Protein AF-A0A3D6C6H5-F1 (afdb_monomer_lite)

Radius of gyration: 22.3 Å; chains: 1; bounding box: 42×18×76 Å

Sequence (97 aa):
MKEKLYKKEITLTIVFSVLLLLMGHSASIFVLFPGLQQGTLWGFPTQYIVPILLGWFGIAGVCLVMTIVCNKFDDEMEEFVNSLPPETETDSESVNK

Secondary structure (DSSP, 8-state):
-HHHHHHHHHHHHHHHHHHHHHHHTHHHHHHH-GGGGG-EETTEEHHHHHHHHIIIIIHHHHHHHHHHHHHHHHHHHHHHHHTSPP----SSS----

pLDDT: mean 86.28, std 13.59, range [39.91, 96.94]

Foldseek 3Di:
DVVVLVVVVVVLVVVLVVQLVCLQCVLVVCVVPVVQQVDDDPNHGCSPVVSVCSVPVVNVVSVVVSVVVVVVSVVVVVVVVVPDDDDPPPDPPDDDD

Structure (mmCIF, N/CA/C/O backbone):
data_AF-A0A3D6C6H5-F1
#
_entry.id   AF-A0A3D6C6H5-F1
#
loop_
_atom_site.group_PDB
_atom_site.id
_atom_site.type_symbol
_atom_site.label_atom_id
_atom_site.label_alt_id
_atom_site.label_comp_id
_atom_site.label_asym_id
_atom_site.label_entity_id
_atom_site.label_seq_id
_atom_site.pdbx_PDB_ins_code
_atom_site.Cartn_x
_atom_site.Cartn_y
_atom_site.Cartn_z
_atom_site.occupancy
_atom_site.B_iso_or_equiv
_atom_site.auth_seq_id
_atom_site.auth_comp_id
_atom_site.auth_asym_id
_atom_site.auth_atom_id
_atom_site.pdbx_PDB_model_num
ATOM 1 N N . MET A 1 1 ? -13.208 -5.266 24.461 1.00 70.44 1 MET A N 1
ATOM 2 C CA . MET A 1 1 ? -13.673 -4.768 23.143 1.00 70.44 1 MET A CA 1
ATOM 3 C C . MET A 1 1 ? -12.936 -3.496 22.738 1.00 70.44 1 MET A C 1
ATOM 5 O O . MET A 1 1 ? -12.345 -3.521 21.668 1.00 70.44 1 MET A O 1
ATOM 9 N N . LYS A 1 2 ? -12.826 -2.484 23.617 1.00 74.12 2 LYS A N 1
ATOM 10 C CA . LYS A 1 2 ? -11.998 -1.269 23.420 1.00 74.12 2 LYS A CA 1
ATOM 11 C C . LYS A 1 2 ? -10.595 -1.539 22.853 1.00 74.12 2 LYS A C 1
ATOM 13 O O . LYS A 1 2 ? -10.256 -1.049 21.786 1.00 74.12 2 LYS A O 1
ATOM 18 N N . GLU A 1 3 ? -9.818 -2.412 23.498 1.00 82.50 3 GLU A N 1
ATOM 19 C CA . GLU A 1 3 ? -8.457 -2.742 23.035 1.00 82.50 3 GLU A CA 1
ATOM 20 C C . GLU A 1 3 ? -8.407 -3.378 21.637 1.00 82.50 3 GLU A C 1
ATOM 22 O O . GLU A 1 3 ? -7.422 -3.221 20.919 1.00 82.50 3 GLU A O 1
ATOM 27 N N . LYS A 1 4 ? -9.449 -4.123 21.244 1.00 83.56 4 LYS A N 1
ATOM 28 C CA . LYS A 1 4 ? -9.510 -4.763 19.923 1.00 83.56 4 LYS A CA 1
ATOM 29 C C . LYS A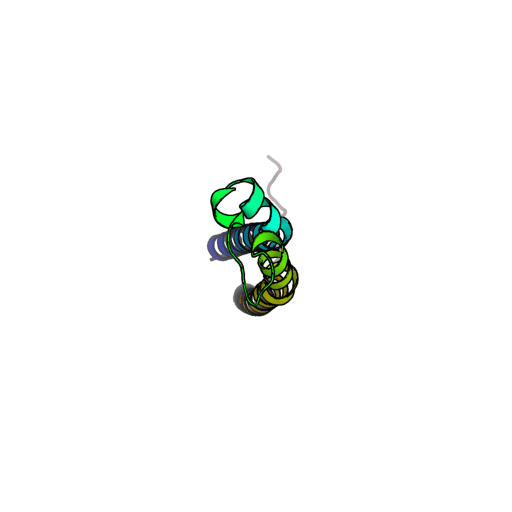 1 4 ? -9.787 -3.730 18.832 1.00 83.56 4 LYS A C 1
ATOM 31 O O . LYS A 1 4 ? -9.133 -3.794 17.796 1.00 83.56 4 LYS A O 1
ATOM 36 N N . LEU A 1 5 ? -10.699 -2.784 19.081 1.00 86.31 5 LEU A N 1
ATOM 37 C CA . LEU A 1 5 ? -10.955 -1.661 18.172 1.00 86.31 5 LEU A CA 1
ATOM 38 C C . LEU A 1 5 ? -9.706 -0.793 18.008 1.00 86.31 5 LEU A C 1
ATOM 40 O O . LEU A 1 5 ? -9.282 -0.546 16.886 1.00 86.31 5 LEU A O 1
ATOM 44 N N . TYR A 1 6 ? -9.051 -0.442 19.115 1.00 88.19 6 TYR A N 1
ATOM 45 C CA . TYR A 1 6 ? -7.834 0.369 19.084 1.00 88.19 6 TYR A CA 1
ATOM 46 C C . TYR A 1 6 ? -6.694 -0.301 18.300 1.00 88.19 6 TYR A C 1
ATOM 48 O O . TYR A 1 6 ? -6.049 0.307 17.448 1.00 88.19 6 TYR A O 1
ATOM 56 N N . LYS A 1 7 ? -6.476 -1.607 18.514 1.00 91.00 7 LYS A N 1
ATOM 57 C CA . LYS A 1 7 ? -5.505 -2.374 17.714 1.00 91.00 7 LYS A CA 1
ATOM 58 C C . LYS A 1 7 ? -5.881 -2.411 16.231 1.00 91.00 7 LYS A C 1
ATOM 60 O O . LYS A 1 7 ? -4.985 -2.401 15.386 1.00 91.00 7 LYS A O 1
ATOM 65 N N . LYS A 1 8 ? -7.177 -2.472 15.910 1.00 90.25 8 LYS A N 1
ATOM 66 C CA . LYS A 1 8 ? -7.677 -2.492 14.529 1.00 90.25 8 LYS A CA 1
ATOM 67 C C . LYS A 1 8 ? -7.419 -1.157 13.826 1.00 90.25 8 LYS A C 1
ATOM 69 O O . LYS A 1 8 ? -6.895 -1.184 12.717 1.00 90.25 8 LYS A O 1
ATOM 74 N N . GLU A 1 9 ? -7.672 -0.031 14.486 1.00 91.06 9 GLU A N 1
ATOM 75 C CA . GLU A 1 9 ? -7.371 1.315 13.978 1.00 91.06 9 GLU A CA 1
ATOM 76 C C . GLU A 1 9 ? -5.882 1.486 13.649 1.00 91.06 9 GLU A C 1
ATOM 78 O O . GLU A 1 9 ? -5.517 1.850 12.529 1.00 91.06 9 GLU A O 1
ATOM 83 N N . ILE A 1 10 ? -5.006 1.139 14.600 1.00 94.62 10 ILE A N 1
ATOM 84 C CA . ILE A 1 10 ? -3.552 1.218 14.411 1.00 94.62 10 ILE A CA 1
ATOM 85 C C . ILE A 1 10 ? -3.109 0.325 13.252 1.00 94.62 10 ILE A C 1
ATOM 87 O O . ILE A 1 10 ? -2.336 0.751 12.395 1.00 94.62 10 ILE A O 1
ATOM 91 N N . THR A 1 11 ? -3.600 -0.916 13.205 1.00 93.81 11 THR A N 1
ATOM 92 C CA . THR A 1 11 ? -3.230 -1.863 12.146 1.00 93.81 11 THR A CA 1
ATOM 93 C C . THR A 1 11 ? -3.653 -1.340 10.776 1.00 93.81 11 THR A C 1
ATOM 95 O O . THR A 1 11 ? -2.848 -1.356 9.848 1.00 93.81 11 THR A O 1
ATOM 98 N N . LEU A 1 12 ? -4.883 -0.832 10.649 1.00 94.31 12 LEU A N 1
ATOM 99 C CA . LEU A 1 12 ? -5.383 -0.234 9.410 1.00 94.31 12 LEU A CA 1
ATOM 100 C C . LEU A 1 12 ? -4.545 0.972 8.991 1.00 94.31 12 LEU A C 1
ATOM 102 O O . LEU A 1 12 ? -4.122 1.055 7.839 1.00 94.31 12 LEU A O 1
ATOM 106 N N . THR A 1 13 ? -4.239 1.859 9.934 1.00 94.38 13 THR A N 1
ATOM 107 C CA . THR A 1 13 ? -3.436 3.061 9.685 1.00 94.38 13 THR A CA 1
ATOM 108 C C . THR A 1 13 ? -2.041 2.711 9.177 1.00 94.38 13 THR A C 1
ATOM 110 O O . THR A 1 13 ? -1.583 3.273 8.180 1.00 94.38 13 THR A O 1
ATOM 113 N N . ILE A 1 14 ? -1.367 1.749 9.817 1.00 96.75 14 ILE A N 1
ATOM 114 C CA . ILE A 1 14 ? -0.033 1.292 9.405 1.00 96.75 14 ILE A CA 1
ATOM 115 C C . ILE A 1 14 ? -0.094 0.661 8.013 1.00 96.75 14 ILE A C 1
ATOM 117 O O . ILE A 1 14 ? 0.719 0.994 7.150 1.00 96.75 14 ILE A O 1
ATOM 121 N N . VAL A 1 15 ? -1.069 -0.219 7.771 1.00 96.12 15 VAL A N 1
ATOM 122 C CA . VAL A 1 15 ? -1.226 -0.904 6.483 1.00 96.12 15 VAL A CA 1
ATOM 123 C C . VAL A 1 15 ? -1.462 0.097 5.352 1.00 96.12 15 VAL A C 1
ATOM 125 O O . VAL A 1 15 ? -0.754 0.043 4.345 1.00 96.12 15 VAL A O 1
ATOM 128 N N . PHE A 1 16 ? -2.391 1.044 5.511 1.00 96.12 16 PHE A N 1
ATOM 129 C CA . PHE A 1 16 ? -2.658 2.047 4.477 1.00 96.12 16 PHE A CA 1
ATOM 130 C C . PHE A 1 16 ? -1.494 3.017 4.282 1.00 96.12 16 PHE A C 1
ATOM 132 O O . PHE A 1 16 ? -1.182 3.350 3.142 1.00 96.12 16 PHE A O 1
ATOM 139 N N . SER A 1 17 ? -0.791 3.403 5.349 1.00 95.50 17 SER A N 1
ATOM 140 C CA . SER A 1 17 ? 0.413 4.237 5.236 1.00 95.50 17 SER A CA 1
ATOM 141 C C . SER A 1 17 ? 1.492 3.553 4.397 1.00 95.50 17 SER A C 1
ATOM 143 O O . SER A 1 17 ? 2.045 4.162 3.483 1.00 95.50 17 SER A O 1
ATOM 145 N N . VAL A 1 18 ? 1.759 2.268 4.654 1.00 95.88 18 VAL A N 1
ATOM 146 C CA . VAL A 1 18 ? 2.725 1.485 3.870 1.00 95.88 18 VAL A CA 1
ATOM 147 C C . VAL A 1 18 ? 2.257 1.333 2.422 1.00 95.88 18 VAL A C 1
ATOM 149 O O . VAL A 1 18 ? 3.046 1.551 1.504 1.00 95.88 18 VAL A O 1
ATOM 152 N N . LEU A 1 19 ? 0.981 1.009 2.193 1.00 94.12 19 LEU A N 1
ATOM 153 C CA . LEU A 1 19 ? 0.426 0.865 0.843 1.00 94.12 19 LEU A CA 1
ATOM 154 C C . LEU A 1 19 ? 0.531 2.162 0.036 1.00 94.12 19 LEU A C 1
ATOM 156 O O . LEU A 1 19 ? 1.004 2.133 -1.099 1.00 94.12 19 LEU A O 1
ATOM 160 N N . LEU A 1 20 ? 0.144 3.298 0.616 1.00 93.31 20 LEU A N 1
ATOM 161 C CA . LEU A 1 20 ? 0.233 4.603 -0.039 1.00 93.31 20 LEU A CA 1
ATOM 162 C C . LEU A 1 20 ? 1.686 4.980 -0.338 1.00 93.31 20 LEU A C 1
ATOM 164 O O . LEU A 1 20 ? 1.983 5.466 -1.431 1.00 93.31 20 LEU A O 1
ATOM 168 N N . LEU A 1 21 ? 2.607 4.696 0.588 1.00 93.25 21 LEU A N 1
ATOM 169 C CA . LEU A 1 21 ? 4.031 4.947 0.387 1.00 93.25 21 LEU A CA 1
ATOM 170 C C . LEU A 1 21 ? 4.584 4.109 -0.771 1.00 93.25 21 LEU A C 1
ATOM 172 O O . LEU A 1 21 ? 5.297 4.653 -1.614 1.00 93.25 21 LEU A O 1
ATOM 176 N N . LEU A 1 22 ? 4.206 2.830 -0.864 1.00 91.81 22 LEU A N 1
ATOM 177 C CA . LEU A 1 22 ? 4.588 1.945 -1.969 1.00 91.81 22 LEU A CA 1
ATOM 178 C C . LEU A 1 22 ? 4.015 2.406 -3.313 1.00 91.81 22 LEU A C 1
ATOM 180 O O . LEU A 1 22 ? 4.732 2.375 -4.312 1.00 91.81 22 LEU A O 1
ATOM 184 N N . MET A 1 23 ? 2.757 2.856 -3.354 1.00 91.44 23 MET A N 1
ATOM 185 C CA . MET A 1 23 ? 2.164 3.384 -4.588 1.00 91.44 23 MET A CA 1
ATOM 186 C C . MET A 1 23 ? 2.879 4.665 -5.042 1.00 91.44 23 MET A C 1
ATOM 188 O O . MET A 1 23 ? 3.269 4.772 -6.208 1.00 91.44 23 MET A O 1
ATOM 192 N N . GLY A 1 24 ? 3.116 5.601 -4.115 1.00 87.62 24 GLY A N 1
ATOM 193 C CA . GLY A 1 24 ? 3.774 6.883 -4.390 1.00 87.62 24 GLY A CA 1
ATOM 194 C C . GLY A 1 24 ? 5.263 6.767 -4.733 1.00 87.62 24 GLY A C 1
ATOM 195 O O . GLY A 1 24 ? 5.772 7.553 -5.525 1.00 87.62 24 GLY A O 1
ATOM 196 N N . HIS A 1 25 ? 5.954 5.757 -4.198 1.00 91.56 25 HIS A N 1
ATOM 197 C CA . HIS A 1 25 ? 7.379 5.501 -4.452 1.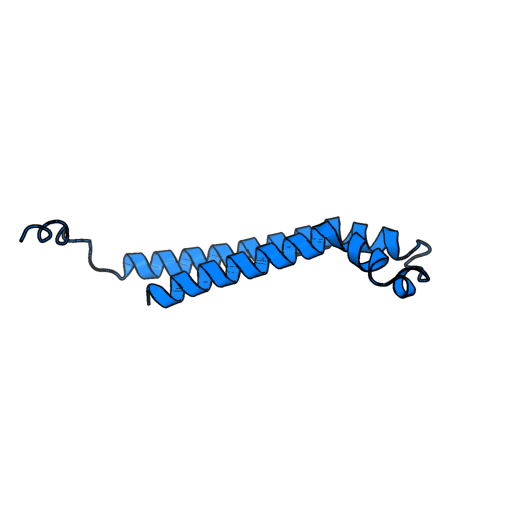00 91.56 25 HIS A CA 1
ATOM 198 C C . HIS A 1 25 ? 7.613 4.281 -5.350 1.00 91.56 25 HIS A C 1
ATOM 200 O O . HIS A 1 25 ? 8.697 3.697 -5.354 1.00 91.56 25 HIS A O 1
ATOM 206 N N . SER A 1 26 ? 6.615 3.901 -6.147 1.00 90.12 26 SER A N 1
ATOM 207 C CA . SER A 1 26 ? 6.684 2.735 -7.034 1.00 90.12 26 SER A CA 1
ATOM 208 C C . SER A 1 26 ? 7.827 2.814 -8.058 1.00 90.12 26 SER A C 1
ATOM 210 O O . SER A 1 26 ? 8.370 1.782 -8.452 1.00 90.12 26 SER A O 1
ATOM 212 N N . ALA A 1 27 ? 8.278 4.018 -8.431 1.00 89.00 27 ALA A N 1
ATOM 213 C CA . ALA A 1 27 ? 9.441 4.210 -9.301 1.00 89.00 27 ALA A CA 1
ATOM 214 C C . ALA A 1 27 ? 10.756 3.709 -8.670 1.00 89.00 27 ALA A C 1
ATOM 216 O O . ALA A 1 27 ? 11.614 3.169 -9.369 1.00 89.00 27 ALA A O 1
ATOM 217 N N . SER A 1 28 ? 10.900 3.812 -7.344 1.00 90.69 28 SER A N 1
ATOM 218 C CA . SER A 1 28 ? 12.098 3.372 -6.618 1.00 90.69 28 SER A CA 1
ATOM 219 C C . SER A 1 28 ? 12.336 1.863 -6.733 1.00 90.69 28 SER A C 1
ATOM 221 O O . SER A 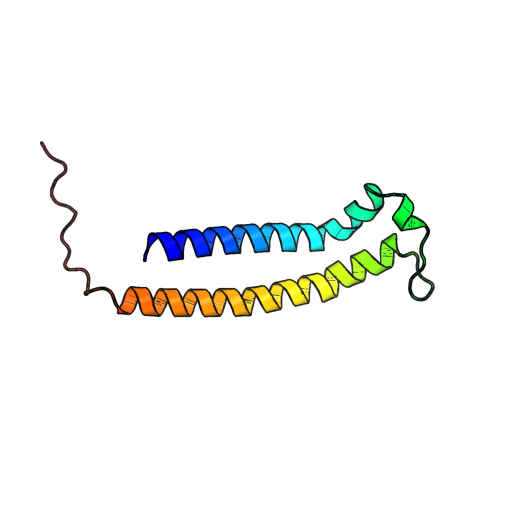1 28 ? 13.479 1.415 -6.657 1.00 90.69 28 SER A O 1
ATOM 223 N N . ILE A 1 29 ? 11.285 1.073 -6.990 1.00 89.69 29 ILE A N 1
ATOM 224 C CA . ILE A 1 29 ? 11.387 -0.377 -7.216 1.00 89.69 29 ILE A CA 1
ATOM 225 C C . ILE A 1 29 ? 12.264 -0.673 -8.442 1.00 89.69 29 ILE A C 1
ATOM 227 O O . ILE A 1 29 ? 13.083 -1.589 -8.408 1.00 89.69 29 ILE A O 1
ATOM 231 N N . PHE A 1 30 ? 12.160 0.132 -9.501 1.00 88.88 30 PHE A N 1
ATOM 232 C CA . PHE A 1 30 ? 12.962 -0.039 -10.717 1.00 88.88 30 PHE A CA 1
ATOM 233 C C . PHE A 1 30 ? 14.426 0.370 -10.531 1.00 88.88 30 PHE A C 1
ATOM 235 O O . PHE A 1 30 ? 15.279 -0.088 -11.286 1.00 88.88 30 PHE A O 1
ATOM 242 N N . VAL A 1 31 ? 14.731 1.206 -9.534 1.00 88.19 31 VAL A N 1
ATOM 243 C CA . VAL A 1 31 ? 16.112 1.532 -9.146 1.00 88.19 31 VAL A CA 1
ATOM 244 C C . VAL A 1 31 ? 16.709 0.403 -8.306 1.00 88.19 31 VAL A C 1
ATOM 246 O O . VAL A 1 31 ? 17.851 0.011 -8.529 1.00 88.19 31 VAL A O 1
ATOM 249 N N . LEU A 1 32 ? 15.930 -0.148 -7.371 1.00 90.69 32 LEU A N 1
ATOM 250 C CA . LEU A 1 32 ? 16.361 -1.249 -6.506 1.00 90.69 32 LEU A CA 1
ATOM 251 C C . LEU A 1 32 ? 16.597 -2.548 -7.297 1.00 90.69 32 LEU A C 1
ATOM 253 O O . LEU A 1 32 ? 17.498 -3.319 -6.973 1.00 90.69 32 LEU A O 1
ATOM 257 N N . PHE A 1 33 ? 15.812 -2.773 -8.354 1.00 90.19 33 PHE A N 1
ATOM 258 C CA . PHE A 1 33 ? 15.886 -3.960 -9.203 1.00 90.19 33 PHE A CA 1
ATOM 259 C C . PHE A 1 33 ? 16.107 -3.575 -10.676 1.00 90.19 33 PHE A C 1
ATOM 261 O O . PHE A 1 33 ? 15.154 -3.563 -11.463 1.00 90.19 33 PHE A O 1
ATOM 268 N N . PRO A 1 34 ? 17.360 -3.319 -11.099 1.00 85.25 34 PRO A N 1
ATOM 269 C CA . PRO A 1 34 ? 17.667 -2.874 -12.463 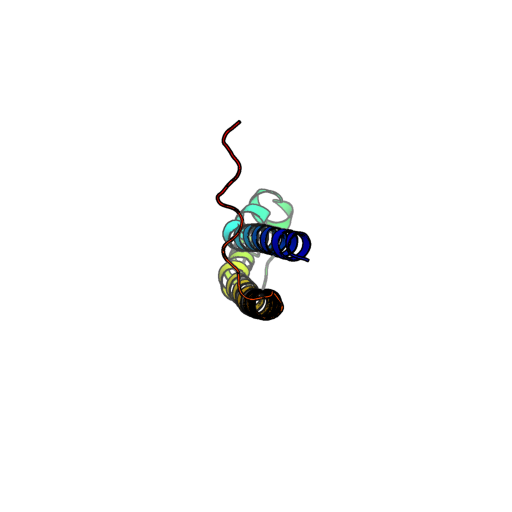1.00 85.25 34 PRO A CA 1
ATOM 270 C C . PRO A 1 34 ? 17.259 -3.889 -13.545 1.00 85.25 34 PRO A C 1
ATOM 272 O O . PRO A 1 34 ? 16.992 -3.509 -14.683 1.00 85.25 34 PRO A O 1
ATOM 275 N N . GLY A 1 35 ? 17.119 -5.176 -13.198 1.00 86.75 35 GLY A N 1
ATOM 276 C CA . GLY A 1 35 ? 16.611 -6.207 -14.112 1.00 86.75 35 GLY A CA 1
ATOM 277 C C . GLY A 1 35 ? 15.174 -5.971 -14.602 1.00 86.75 35 GLY A C 1
ATOM 278 O O . GLY A 1 35 ? 14.817 -6.433 -15.681 1.00 86.75 35 GLY A O 1
ATOM 279 N N . LEU A 1 36 ? 14.357 -5.205 -13.868 1.00 84.69 36 LEU A N 1
ATOM 280 C CA . LEU A 1 36 ? 12.981 -4.866 -14.266 1.00 84.69 36 LEU A CA 1
ATOM 281 C C . LEU A 1 36 ? 12.910 -3.738 -15.313 1.00 84.69 36 LEU A C 1
ATOM 283 O O . LEU A 1 36 ? 11.841 -3.490 -15.880 1.00 84.69 36 LEU A O 1
ATOM 287 N N . GLN A 1 37 ? 14.027 -3.053 -15.586 1.00 86.94 37 GLN A N 1
ATOM 288 C CA . GLN A 1 37 ? 14.082 -1.915 -16.512 1.00 86.94 37 GLN A CA 1
ATOM 289 C C . GLN A 1 37 ? 14.111 -2.325 -17.991 1.00 86.94 37 GLN A C 1
ATOM 291 O O . GLN A 1 37 ? 13.828 -1.500 -18.855 1.00 86.94 37 GLN A O 1
ATOM 296 N N . GLN A 1 38 ? 14.442 -3.582 -18.302 1.00 85.88 38 GLN A N 1
ATOM 297 C CA . GLN A 1 38 ? 14.623 -4.052 -19.684 1.00 85.88 38 GLN A CA 1
ATOM 298 C C . GLN A 1 38 ? 13.301 -4.343 -20.420 1.00 85.88 38 GLN A C 1
ATOM 300 O O . GLN A 1 38 ? 13.308 -4.654 -21.610 1.00 85.88 38 GLN A O 1
ATOM 305 N N . GLY A 1 39 ? 12.165 -4.261 -19.724 1.00 85.81 39 GLY A N 1
ATOM 306 C CA . GLY A 1 39 ? 10.849 -4.558 -20.277 1.00 85.81 39 GLY A CA 1
ATOM 307 C C . GLY A 1 39 ? 10.224 -3.396 -21.049 1.00 85.81 39 GLY A C 1
ATOM 308 O O . GLY A 1 39 ? 10.483 -2.218 -20.795 1.00 85.81 39 GLY A O 1
ATOM 309 N N . THR A 1 40 ? 9.312 -3.739 -21.957 1.00 91.06 40 THR A N 1
ATOM 310 C CA . THR A 1 40 ? 8.369 -2.781 -22.542 1.00 91.06 40 THR A CA 1
ATOM 311 C C . THR A 1 40 ? 6.940 -3.222 -22.250 1.00 91.06 40 THR A C 1
ATOM 313 O O . THR A 1 40 ? 6.633 -4.413 -22.240 1.00 91.06 40 THR A O 1
ATOM 316 N N . LEU A 1 41 ? 6.062 -2.259 -21.984 1.00 90.81 41 LEU A N 1
ATOM 317 C CA . LEU A 1 41 ? 4.624 -2.456 -21.841 1.00 90.81 41 LEU A CA 1
ATOM 318 C C . LEU A 1 41 ? 3.934 -1.490 -22.804 1.00 90.81 41 LEU A C 1
ATOM 320 O O . LEU A 1 41 ? 4.160 -0.283 -22.744 1.00 90.81 41 LEU A O 1
ATOM 324 N N . TRP A 1 42 ? 3.135 -2.031 -23.726 1.00 90.00 42 TRP A N 1
ATOM 325 C CA . TRP A 1 42 ? 2.444 -1.259 -24.772 1.00 90.00 42 TRP A CA 1
ATOM 326 C C . TRP A 1 42 ? 3.369 -0.352 -25.605 1.00 90.00 42 TRP A C 1
ATOM 328 O O . TRP A 1 42 ? 2.973 0.725 -26.039 1.00 90.00 42 TRP A O 1
ATOM 338 N N . GLY A 1 43 ? 4.615 -0.783 -25.820 1.00 89.06 43 GLY A N 1
ATOM 339 C CA . GLY A 1 43 ? 5.617 -0.020 -26.570 1.00 89.06 43 GLY A CA 1
ATOM 340 C C . GLY A 1 43 ? 6.358 1.049 -25.758 1.00 89.06 43 GLY A C 1
ATOM 341 O O . GLY A 1 43 ? 7.282 1.660 -26.286 1.00 89.06 43 GLY A O 1
ATOM 342 N N . PHE A 1 44 ? 6.022 1.240 -24.478 1.00 91.31 44 PHE A N 1
ATOM 343 C CA . PHE A 1 44 ? 6.728 2.147 -23.568 1.00 91.31 44 PHE A CA 1
ATOM 344 C C . PHE A 1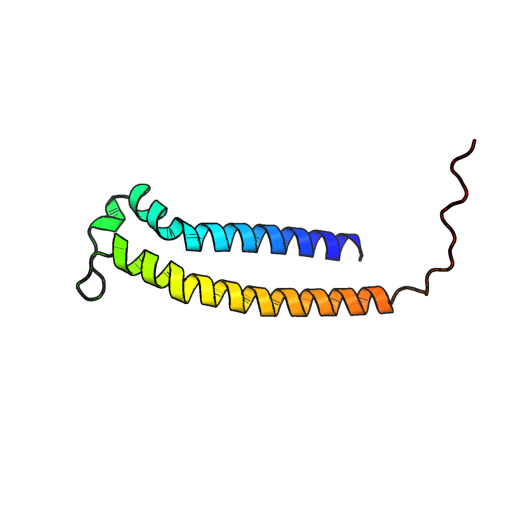 44 ? 7.650 1.376 -22.615 1.00 91.31 44 PHE A C 1
ATOM 346 O O . PHE A 1 44 ? 7.312 0.257 -22.220 1.00 91.31 44 PHE A O 1
ATOM 353 N N . PRO A 1 45 ? 8.794 1.943 -22.189 1.00 92.44 45 PRO A N 1
ATOM 354 C CA . PRO A 1 45 ? 9.635 1.307 -21.178 1.00 92.44 45 PRO A CA 1
ATOM 355 C C . PRO A 1 45 ? 8.875 1.117 -19.856 1.00 92.44 45 PRO A C 1
ATOM 357 O O . PRO A 1 45 ? 8.257 2.057 -19.342 1.00 92.44 45 PRO A O 1
ATOM 360 N N . THR A 1 46 ? 8.937 -0.091 -19.288 1.00 91.31 46 THR A N 1
ATOM 361 C CA . THR A 1 46 ? 8.173 -0.486 -18.084 1.00 91.31 46 THR A CA 1
ATOM 362 C C . THR A 1 46 ? 8.439 0.420 -16.888 1.00 91.31 46 THR A C 1
ATOM 364 O O . THR A 1 46 ? 7.505 0.784 -16.178 1.00 91.31 46 THR A O 1
ATOM 367 N N . GLN A 1 47 ? 9.691 0.846 -16.718 1.00 91.19 47 GLN A N 1
ATOM 368 C CA . GLN A 1 47 ? 10.142 1.734 -15.643 1.00 91.19 47 GLN A CA 1
ATOM 369 C C . GLN A 1 47 ? 9.444 3.103 -15.592 1.00 91.19 47 GLN A C 1
ATOM 371 O O . GLN A 1 47 ? 9.512 3.769 -14.565 1.00 91.19 47 GLN A O 1
ATOM 376 N N . TYR A 1 48 ? 8.764 3.524 -16.665 1.00 90.62 48 TYR A N 1
ATOM 377 C CA . TYR A 1 48 ? 8.006 4.780 -16.698 1.00 90.62 48 TYR A CA 1
ATOM 378 C C . TYR A 1 48 ? 6.500 4.543 -16.658 1.00 90.62 48 TYR A C 1
ATOM 380 O O . TYR A 1 48 ? 5.795 5.152 -15.857 1.00 90.62 48 TYR A O 1
ATOM 388 N N . ILE A 1 49 ? 5.997 3.638 -17.499 1.00 92.25 49 ILE A N 1
ATOM 389 C CA . ILE A 1 49 ? 4.552 3.429 -17.625 1.00 92.25 49 ILE A CA 1
ATOM 390 C C . ILE A 1 49 ? 3.954 2.766 -16.380 1.00 92.25 49 ILE A C 1
ATOM 392 O O . ILE A 1 49 ? 2.866 3.143 -15.955 1.00 92.25 49 ILE A O 1
ATOM 396 N N . VAL A 1 50 ? 4.672 1.835 -15.742 1.00 91.75 50 VAL A N 1
ATOM 397 C CA . VAL A 1 50 ? 4.170 1.143 -14.546 1.00 91.75 50 VAL A CA 1
ATOM 398 C C . VAL A 1 50 ? 4.023 2.103 -13.358 1.00 91.75 50 VAL A C 1
ATOM 400 O O . VAL A 1 50 ? 2.932 2.130 -12.786 1.00 91.75 50 VAL A O 1
ATOM 403 N N . PRO A 1 51 ? 5.020 2.941 -13.000 1.00 92.94 51 PRO A N 1
ATOM 404 C CA . PRO A 1 51 ? 4.837 3.936 -11.943 1.00 92.94 51 PRO A CA 1
ATOM 405 C C . PRO A 1 51 ? 3.735 4.955 -12.237 1.00 92.94 51 PRO A C 1
ATOM 407 O O . PRO A 1 51 ? 3.031 5.349 -11.317 1.00 92.94 51 PRO A O 1
ATOM 410 N N . ILE A 1 52 ? 3.533 5.352 -13.500 1.00 92.50 52 ILE A N 1
ATOM 411 C CA . ILE A 1 52 ? 2.427 6.252 -13.873 1.00 92.50 52 ILE A CA 1
ATOM 412 C C . ILE A 1 52 ? 1.073 5.579 -13.611 1.00 92.50 52 ILE A C 1
ATOM 414 O O . ILE A 1 52 ? 0.190 6.179 -12.998 1.00 92.50 52 ILE A O 1
ATOM 418 N N . LEU A 1 53 ? 0.907 4.322 -14.032 1.00 93.88 53 LEU A N 1
ATOM 419 C CA . LEU A 1 53 ? -0.333 3.576 -13.814 1.00 93.88 53 LEU A CA 1
ATOM 420 C C . LEU A 1 53 ? -0.584 3.296 -12.325 1.00 93.88 53 LEU A C 1
ATOM 422 O O . LEU A 1 53 ? -1.719 3.423 -11.869 1.00 93.88 53 LEU A O 1
ATOM 426 N N . LEU A 1 54 ? 0.456 2.966 -11.552 1.00 92.69 54 LEU A N 1
ATOM 427 C CA . LEU A 1 54 ? 0.351 2.791 -10.099 1.00 92.69 54 LEU A CA 1
ATOM 428 C C . LEU A 1 54 ? 0.085 4.115 -9.372 1.00 92.69 54 LEU A C 1
ATOM 430 O O . LEU A 1 54 ? -0.740 4.153 -8.465 1.00 92.69 54 LEU A O 1
ATOM 434 N N . GLY A 1 55 ? 0.725 5.205 -9.786 1.00 90.38 55 GLY A N 1
ATOM 435 C CA . GLY A 1 55 ? 0.513 6.535 -9.219 1.00 90.38 55 GLY A CA 1
ATOM 436 C C . GLY A 1 55 ? -0.890 7.076 -9.485 1.00 90.38 55 GLY A C 1
ATOM 437 O O . GLY A 1 55 ? -1.459 7.748 -8.635 1.00 90.38 55 GLY A O 1
ATOM 438 N N . TRP A 1 56 ? -1.484 6.752 -10.634 1.00 90.56 56 TRP A N 1
ATOM 439 C CA . TRP A 1 56 ? -2.854 7.155 -10.942 1.00 90.56 56 TRP A CA 1
ATOM 440 C C . TRP A 1 56 ? -3.869 6.140 -10.417 1.00 90.56 56 TRP A C 1
ATOM 442 O O . TRP A 1 56 ? -4.575 6.391 -9.441 1.00 90.56 56 TRP A O 1
ATOM 452 N N . PHE A 1 57 ? -3.969 4.990 -11.084 1.00 94.56 57 PHE A N 1
ATOM 453 C CA . PHE A 1 57 ? -5.004 3.994 -10.821 1.00 94.56 57 PHE A CA 1
ATOM 454 C C . PHE A 1 57 ? -4.725 3.205 -9.545 1.00 94.56 57 PHE A C 1
ATOM 456 O O . PHE A 1 57 ? -5.663 2.864 -8.830 1.00 94.56 57 PHE A O 1
ATOM 463 N N . GLY A 1 58 ? -3.453 2.945 -9.233 1.00 93.44 58 GLY A N 1
ATOM 464 C CA . GLY A 1 58 ? -3.071 2.282 -7.986 1.00 93.44 58 GLY A CA 1
ATOM 465 C C . GLY A 1 58 ? -3.437 3.121 -6.761 1.00 93.44 58 GLY A C 1
ATOM 466 O O . GLY A 1 58 ? -4.146 2.625 -5.888 1.00 93.44 58 GLY A O 1
ATOM 467 N N . ILE A 1 59 ? -3.052 4.404 -6.725 1.00 94.38 59 ILE A N 1
ATOM 468 C CA . ILE A 1 59 ? -3.442 5.319 -5.637 1.00 94.38 59 ILE A CA 1
ATOM 469 C C . ILE A 1 59 ? -4.964 5.442 -5.557 1.00 94.38 59 ILE A C 1
ATOM 471 O O . ILE A 1 59 ? -5.521 5.280 -4.475 1.00 94.38 59 ILE A O 1
ATOM 475 N N . ALA A 1 60 ? -5.652 5.661 -6.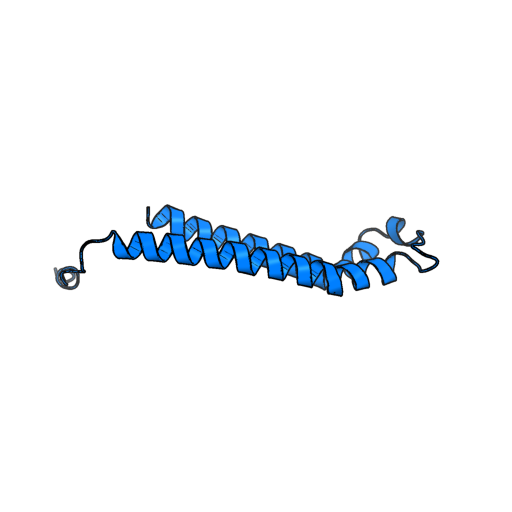683 1.00 95.19 60 ALA A N 1
ATOM 476 C CA . ALA A 1 60 ? -7.110 5.763 -6.690 1.00 95.19 60 ALA A CA 1
ATOM 477 C C . ALA A 1 60 ? -7.787 4.503 -6.116 1.00 95.19 60 ALA A C 1
ATOM 479 O O . ALA A 1 60 ? -8.704 4.611 -5.302 1.00 95.19 60 ALA A O 1
ATOM 480 N N . GLY A 1 61 ? -7.310 3.313 -6.492 1.00 96.19 61 GLY A N 1
ATOM 481 C CA . GLY A 1 61 ? -7.815 2.043 -5.974 1.00 96.19 61 GLY A CA 1
ATOM 482 C C . GLY A 1 61 ? -7.554 1.863 -4.478 1.00 96.19 61 GLY A C 1
ATOM 483 O O . GLY A 1 61 ? -8.460 1.473 -3.743 1.00 96.19 61 GLY A O 1
ATOM 484 N N . VAL A 1 62 ? -6.347 2.194 -4.007 1.00 95.88 62 VAL A N 1
ATOM 485 C CA . VAL A 1 62 ? -6.009 2.139 -2.575 1.00 95.88 62 VAL A CA 1
ATOM 486 C C . VAL A 1 62 ? -6.888 3.097 -1.776 1.00 95.88 62 VAL A C 1
ATOM 488 O O . VAL A 1 62 ? -7.443 2.687 -0.760 1.00 95.88 62 VAL A O 1
ATOM 491 N N . CYS A 1 63 ? -7.078 4.331 -2.248 1.00 95.44 63 CYS A N 1
ATOM 492 C CA . CYS A 1 63 ? -7.943 5.308 -1.591 1.00 95.44 63 CYS A CA 1
ATOM 493 C C . CYS A 1 63 ? -9.403 4.841 -1.543 1.00 95.44 63 CYS A C 1
ATOM 495 O O . CYS A 1 63 ? -10.040 4.965 -0.503 1.00 95.44 63 CYS A O 1
ATOM 497 N N . LEU A 1 64 ? -9.925 4.250 -2.624 1.00 96.88 64 LEU A N 1
ATOM 498 C CA . LEU A 1 64 ? -11.285 3.707 -2.644 1.00 96.88 64 LEU A CA 1
ATOM 499 C C . LEU A 1 64 ? -11.470 2.610 -1.586 1.00 96.88 64 LEU A C 1
ATOM 501 O O . LEU A 1 64 ? -12.431 2.637 -0.818 1.00 96.88 64 LEU A O 1
ATOM 505 N N . VAL A 1 65 ? -10.539 1.654 -1.530 1.00 96.44 65 VAL A N 1
ATOM 506 C CA . VAL A 1 65 ? -10.563 0.585 -0.522 1.00 96.44 65 VAL A CA 1
ATOM 507 C C . VAL A 1 65 ? -10.433 1.172 0.882 1.00 96.44 65 VAL A C 1
ATOM 509 O O . VAL A 1 65 ? -11.158 0.750 1.780 1.00 96.44 65 VAL A O 1
ATOM 512 N N . MET A 1 66 ? -9.562 2.165 1.067 1.00 95.44 66 MET A N 1
ATOM 513 C CA . MET A 1 66 ? -9.388 2.860 2.340 1.00 95.44 66 MET A CA 1
ATOM 514 C C . MET A 1 66 ? -10.688 3.500 2.813 1.00 95.44 66 MET A C 1
ATOM 516 O O . MET A 1 66 ? -11.093 3.247 3.940 1.00 95.44 66 MET A O 1
ATOM 520 N N . THR A 1 67 ? -11.393 4.235 1.952 1.00 96.00 67 THR A N 1
ATOM 521 C CA . THR A 1 67 ? -12.690 4.830 2.297 1.00 96.00 67 THR A CA 1
ATOM 522 C C . THR A 1 67 ? -13.700 3.775 2.742 1.00 96.00 67 THR A C 1
ATOM 524 O O . THR A 1 67 ? -14.330 3.935 3.780 1.00 96.00 67 THR A O 1
ATOM 527 N N . ILE A 1 68 ? -13.834 2.667 2.008 1.00 96.94 68 ILE A N 1
ATOM 528 C CA . ILE A 1 68 ? -14.793 1.606 2.358 1.00 96.94 68 ILE A CA 1
ATOM 529 C C . ILE A 1 68 ? -14.454 0.981 3.717 1.00 96.94 68 ILE A C 1
ATOM 531 O O . ILE A 1 68 ? -15.342 0.726 4.531 1.00 96.94 68 ILE A O 1
ATOM 535 N N . VAL A 1 69 ? -13.170 0.714 3.962 1.00 95.62 69 VAL A N 1
ATOM 536 C CA . VAL A 1 69 ? -12.715 0.070 5.197 1.00 95.62 69 VAL A CA 1
ATOM 537 C C . VAL A 1 69 ? -12.813 1.014 6.395 1.00 95.62 69 VAL A C 1
ATOM 539 O O . VAL A 1 69 ? -13.237 0.569 7.459 1.00 95.62 69 VAL A O 1
ATOM 542 N N . CYS A 1 70 ? -12.460 2.291 6.228 1.00 93.88 70 CYS A N 1
ATOM 543 C CA . CYS A 1 70 ? -12.595 3.312 7.265 1.00 93.88 70 CYS A CA 1
ATOM 544 C C . CYS A 1 70 ? -14.062 3.538 7.630 1.00 93.88 70 CYS A C 1
ATOM 546 O O . CYS A 1 70 ? -14.385 3.440 8.804 1.00 93.88 70 CYS A O 1
ATOM 548 N N . ASN A 1 71 ? -14.958 3.689 6.648 1.00 95.56 71 ASN A N 1
ATOM 549 C CA . ASN A 1 71 ? -16.389 3.861 6.924 1.00 95.56 71 ASN A CA 1
ATOM 550 C C . ASN A 1 71 ? -16.949 2.695 7.749 1.00 95.56 71 ASN A C 1
ATOM 552 O O . ASN A 1 71 ? -17.621 2.900 8.749 1.00 95.56 71 ASN A O 1
ATOM 556 N N . LYS A 1 72 ? -16.603 1.456 7.381 1.00 94.12 72 LYS A N 1
ATOM 557 C CA . LYS A 1 72 ? -17.035 0.280 8.143 1.00 94.12 72 LYS A CA 1
ATOM 558 C C . LYS A 1 72 ? -16.447 0.245 9.559 1.00 94.12 72 LYS A C 1
ATOM 560 O O . LYS A 1 72 ? -17.082 -0.265 10.476 1.00 94.12 72 LYS A O 1
ATOM 565 N N . PHE A 1 73 ? -15.210 0.707 9.732 1.00 94.00 73 PHE A N 1
ATOM 566 C CA . PHE A 1 73 ? -14.592 0.798 11.052 1.00 94.00 73 PHE A CA 1
ATOM 567 C C . PHE A 1 73 ? -15.282 1.857 11.922 1.00 94.00 73 PHE A C 1
ATOM 569 O O . PHE A 1 73 ? -15.519 1.589 13.099 1.00 94.00 73 PHE A O 1
ATOM 576 N N . ASP A 1 74 ? -15.640 3.000 11.340 1.00 92.44 74 ASP A N 1
ATOM 577 C CA . ASP A 1 74 ? -16.372 4.065 12.024 1.00 92.44 74 ASP A CA 1
ATOM 578 C C . ASP A 1 74 ? -17.758 3.577 12.478 1.00 92.44 74 ASP A C 1
ATOM 580 O O . ASP A 1 74 ? -18.109 3.770 13.641 1.00 92.44 74 ASP A O 1
ATOM 584 N N . ASP A 1 75 ? -18.483 2.834 11.630 1.00 94.44 75 ASP A N 1
ATOM 585 C CA . ASP A 1 75 ? -19.767 2.208 11.987 1.00 94.44 75 ASP A CA 1
ATOM 586 C C . ASP A 1 75 ? -19.619 1.243 13.187 1.00 94.44 75 ASP A C 1
ATOM 588 O O . ASP A 1 75 ? -20.374 1.304 14.159 1.00 94.44 75 ASP A O 1
ATOM 592 N N . GLU A 1 76 ? -18.604 0.366 13.165 1.00 90.75 76 GLU A N 1
ATOM 593 C CA . GLU A 1 76 ? -18.319 -0.565 14.271 1.00 90.75 76 GLU A CA 1
ATOM 594 C C . GLU A 1 76 ? -17.965 0.174 15.579 1.00 90.75 76 GLU A C 1
ATOM 596 O O . GLU A 1 76 ? -18.238 -0.316 16.681 1.00 90.75 76 GLU A O 1
ATOM 601 N N . MET A 1 77 ? -17.328 1.343 15.474 1.00 90.12 77 MET A N 1
ATOM 602 C CA . MET A 1 77 ? -16.992 2.188 16.617 1.00 90.12 77 MET A CA 1
ATOM 603 C C . MET A 1 77 ? -18.229 2.873 17.192 1.00 90.12 77 MET A C 1
ATOM 605 O O . MET A 1 77 ? -18.392 2.888 18.414 1.00 90.12 77 MET A O 1
ATOM 609 N N . GLU A 1 78 ? -19.108 3.391 16.339 1.00 91.38 78 GLU A N 1
ATOM 610 C CA . GLU A 1 78 ? -20.364 4.011 16.752 1.00 91.38 78 GLU A CA 1
ATOM 611 C C . GLU A 1 78 ? -21.278 3.002 17.464 1.00 91.38 78 GLU A C 1
ATOM 613 O O . GLU A 1 78 ? -21.769 3.277 18.562 1.00 91.38 78 GLU A O 1
ATOM 618 N N . GLU A 1 79 ? -21.433 1.792 16.917 1.00 90.94 79 GLU A N 1
ATOM 619 C CA . GLU A 1 79 ? -22.167 0.702 17.574 1.00 90.94 79 GLU A CA 1
ATOM 620 C C . GLU A 1 79 ? -21.579 0.361 18.948 1.00 90.94 79 GLU A C 1
ATOM 622 O O . GLU A 1 79 ? -22.310 0.169 19.925 1.00 90.94 79 GLU A O 1
ATOM 627 N N . PHE A 1 80 ? -20.247 0.312 19.047 1.00 88.31 80 PHE A N 1
ATOM 628 C CA . PHE A 1 80 ? -19.579 0.046 20.312 1.00 88.31 80 PHE A CA 1
ATOM 629 C C . PHE A 1 80 ? -19.860 1.146 21.343 1.00 88.31 80 PHE A C 1
ATOM 631 O O . PHE A 1 80 ? -20.194 0.818 22.482 1.00 88.31 80 PHE A O 1
ATOM 638 N N . VAL A 1 81 ? -19.767 2.422 20.965 1.00 88.62 81 VAL A N 1
ATOM 639 C CA . VAL A 1 81 ? -20.054 3.558 21.857 1.00 88.62 81 VAL A CA 1
ATOM 640 C C . VAL A 1 81 ? -21.513 3.545 22.311 1.00 88.62 81 VAL A C 1
ATOM 642 O O . VAL A 1 81 ? -21.769 3.645 23.507 1.00 88.62 81 VAL A O 1
ATOM 645 N N . ASN A 1 82 ? -22.457 3.319 21.396 1.00 90.12 82 ASN A N 1
ATOM 646 C CA . ASN A 1 82 ? -23.887 3.242 21.711 1.00 90.12 82 ASN A CA 1
ATOM 647 C C . ASN A 1 82 ? -24.246 2.050 22.617 1.00 90.12 82 ASN A C 1
ATOM 649 O O . ASN A 1 82 ? -25.263 2.080 23.307 1.00 90.12 82 ASN A O 1
ATOM 653 N N . SER A 1 83 ? -23.421 0.996 22.629 1.00 87.44 83 SER A N 1
ATOM 654 C CA . SER A 1 83 ? -23.590 -0.156 23.526 1.00 87.44 83 SER A CA 1
ATOM 655 C C . SER A 1 83 ? -23.095 0.087 24.957 1.00 87.44 83 SER A C 1
ATOM 657 O O . SER A 1 83 ? -23.390 -0.712 25.851 1.00 87.44 83 SER A O 1
ATOM 659 N N . LEU A 1 84 ? -22.325 1.156 25.190 1.00 84.88 84 LEU A N 1
ATOM 660 C CA . LEU A 1 84 ? -21.857 1.510 26.525 1.00 84.88 84 LEU A CA 1
ATOM 661 C C . LEU A 1 84 ? -22.985 2.200 27.308 1.00 84.88 84 LEU A C 1
ATOM 663 O O . LEU A 1 84 ? -23.752 2.971 26.730 1.00 84.88 84 LEU A O 1
ATOM 667 N N . PRO A 1 85 ? -23.108 1.949 28.625 1.00 79.69 85 PRO A N 1
ATOM 668 C CA . PRO A 1 85 ? -24.008 2.737 29.456 1.00 79.69 85 PRO A CA 1
ATOM 669 C C . PRO A 1 85 ? -23.617 4.222 29.363 1.00 79.69 85 PRO A C 1
ATOM 671 O O . PRO A 1 85 ? -22.420 4.511 29.254 1.00 79.69 85 PRO A O 1
ATOM 674 N N . PRO A 1 86 ? -24.588 5.158 29.403 1.00 73.12 86 PRO A N 1
ATOM 675 C CA . PRO A 1 86 ? -24.281 6.584 29.429 1.00 73.12 86 PRO A CA 1
ATOM 676 C C . PRO A 1 86 ? -23.318 6.838 30.586 1.00 73.12 86 PRO A C 1
ATOM 678 O O . PRO A 1 86 ? -23.549 6.324 31.683 1.00 73.12 86 PRO A O 1
ATOM 681 N N . GLU A 1 87 ? -22.225 7.558 30.329 1.00 63.25 87 GLU A N 1
ATOM 682 C CA . GLU A 1 87 ? -21.230 7.854 31.357 1.00 63.25 87 GLU A CA 1
ATOM 683 C C . GLU A 1 87 ? -21.920 8.541 32.541 1.00 63.25 87 GLU A C 1
ATOM 685 O O . GLU A 1 87 ? -22.256 9.722 32.498 1.00 63.25 87 GLU A O 1
ATOM 690 N N . THR A 1 88 ? -22.153 7.795 33.620 1.00 53.00 88 THR A N 1
ATOM 691 C CA . THR A 1 88 ? -22.268 8.397 34.939 1.00 53.00 88 THR A CA 1
ATOM 692 C C . THR A 1 88 ? -20.857 8.797 35.319 1.00 53.00 88 THR A C 1
ATOM 694 O O . THR A 1 88 ? -20.036 7.932 35.623 1.00 53.00 88 THR A O 1
ATOM 697 N N . GLU A 1 89 ? -20.583 10.095 35.236 1.00 57.59 89 GLU A N 1
ATOM 698 C CA . GLU A 1 89 ? -19.402 10.779 35.759 1.00 57.59 89 GLU A CA 1
ATOM 699 C C . GLU A 1 89 ? -18.952 10.171 37.101 1.00 57.59 89 GLU A C 1
ATOM 701 O O . GLU A 1 89 ? -19.449 10.532 38.160 1.00 57.59 89 GLU A O 1
ATOM 706 N N . THR A 1 90 ? -18.044 9.200 37.083 1.00 53.25 90 THR A N 1
ATOM 707 C CA . THR A 1 90 ? -17.409 8.653 38.289 1.00 53.25 90 THR A CA 1
ATOM 708 C C . THR A 1 90 ? -16.081 8.046 37.873 1.00 53.25 90 THR A C 1
ATOM 710 O O . THR A 1 90 ? -16.006 6.850 37.659 1.00 53.25 90 THR A O 1
ATOM 713 N N . ASP A 1 91 ? -15.067 8.892 37.671 1.00 50.62 91 ASP A N 1
ATOM 714 C CA . ASP A 1 91 ? -13.643 8.527 37.806 1.00 50.62 91 ASP A CA 1
ATOM 715 C C . ASP A 1 91 ? -12.740 9.784 37.804 1.00 50.62 91 ASP A C 1
ATOM 717 O O . ASP A 1 91 ? -11.669 9.828 37.201 1.00 50.62 91 ASP A O 1
ATOM 721 N N . SER A 1 92 ? -13.154 10.843 38.512 1.00 50.06 92 SER A N 1
ATOM 722 C CA . SER A 1 92 ? -12.281 11.990 38.823 1.00 50.06 92 SER A CA 1
ATOM 723 C C . SER A 1 92 ? -12.121 12.247 40.323 1.00 50.06 92 SER A C 1
ATOM 725 O O . SER A 1 92 ? -11.783 13.360 40.718 1.00 50.06 92 SER A O 1
ATOM 727 N N . GLU A 1 93 ? -12.334 11.242 41.178 1.00 50.94 93 GLU A N 1
ATOM 728 C CA . GLU A 1 93 ? -12.169 11.403 42.627 1.00 50.94 93 GLU A CA 1
ATOM 729 C C . GLU A 1 93 ? -11.525 10.176 43.294 1.00 50.94 93 GLU A C 1
ATOM 731 O O . GLU A 1 93 ? -12.141 9.499 44.103 1.00 50.94 93 GLU A O 1
ATOM 736 N N . SER A 1 94 ? -10.254 9.891 42.980 1.00 47.22 94 SER A N 1
ATOM 737 C CA . SER A 1 94 ? -9.331 9.264 43.948 1.00 47.22 94 SER A CA 1
ATOM 738 C C . SER A 1 94 ? -7.871 9.285 43.473 1.00 47.22 94 SER A C 1
ATOM 740 O O . SER A 1 94 ? -7.245 8.244 43.289 1.00 47.22 94 SER A O 1
ATOM 742 N N . VAL A 1 95 ? -7.290 10.475 43.311 1.00 45.91 95 VAL A N 1
ATOM 743 C CA . VAL A 1 95 ? -5.831 10.646 43.447 1.00 45.91 95 VAL A CA 1
ATOM 744 C C . VAL A 1 95 ? -5.586 11.751 44.467 1.00 45.91 95 VAL A C 1
ATOM 746 O O . VAL A 1 95 ? -5.179 12.862 44.147 1.00 45.91 95 VAL A O 1
ATOM 749 N N . ASN A 1 96 ? -5.908 11.450 45.723 1.00 49.53 96 ASN A N 1
ATOM 750 C CA . ASN A 1 96 ? -5.277 12.097 46.863 1.00 49.53 96 ASN A CA 1
ATOM 751 C C . ASN A 1 96 ? -5.285 11.123 48.045 1.00 49.53 96 ASN A C 1
ATOM 753 O O . ASN A 1 96 ? -6.278 11.002 48.766 1.00 49.53 96 ASN A O 1
ATOM 757 N N . LYS A 1 97 ? -4.189 10.381 48.192 1.00 39.91 97 LYS A N 1
ATOM 758 C CA . LYS A 1 97 ? -3.698 9.903 49.481 1.00 39.91 97 LYS A CA 1
ATOM 759 C C . LYS A 1 97 ? -2.225 9.547 49.390 1.00 39.91 97 LYS A C 1
ATOM 761 O O . LYS A 1 97 ? -1.848 8.922 48.376 1.00 39.91 97 LYS A O 1
#